Protein AF-A0A7C8HLH7-F1 (afdb_monomer)

Radius of gyration: 35.6 Å; Cα contacts (8 Å, |Δi|>4): 89; chains: 1; bou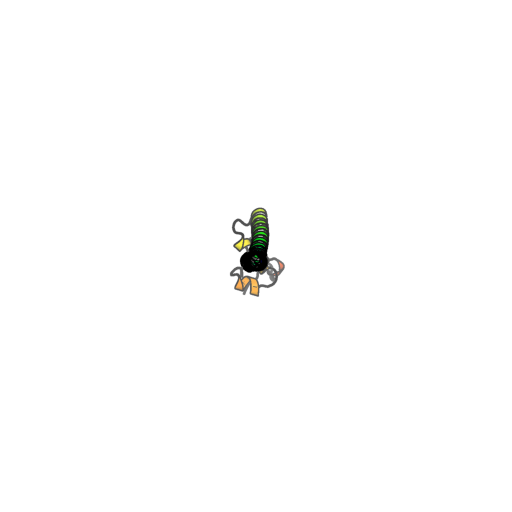nding box: 73×16×97 Å

Sequence (118 aa):
MAIFENAQRSAIHESFRMAARHDRLGELRRGVFALLRGLVVETGRLLRVAMIAAVIGAGVGFGLIMLGYSDPVVGLKHFAAAPHCAFADRLGVANARYGQPGYWRHHDMDGNGVACEQ

Structure (mmCIF, N/CA/C/O backbone):
data_AF-A0A7C8HLH7-F1
#
_entry.id   AF-A0A7C8HLH7-F1
#
loop_
_atom_site.group_PDB
_atom_site.id
_atom_site.type_symbol
_atom_site.label_atom_id
_atom_site.label_alt_id
_atom_site.label_comp_id
_atom_site.label_asym_id
_atom_site.label_entity_id
_atom_site.label_seq_id
_atom_site.pdbx_PDB_ins_code
_atom_site.Cartn_x
_atom_site.Cartn_y
_atom_site.Cartn_z
_atom_site.occupancy
_atom_site.B_iso_or_equiv
_atom_site.auth_seq_id
_atom_site.auth_comp_id
_atom_site.auth_asym_id
_atom_site.auth_atom_id
_atom_site.pdbx_PDB_model_num
ATOM 1 N N . MET A 1 1 ? 47.361 -6.663 -71.893 1.00 62.47 1 MET A N 1
ATOM 2 C CA . MET A 1 1 ? 46.120 -5.903 -71.614 1.00 62.47 1 MET A CA 1
ATOM 3 C C . MET A 1 1 ? 45.179 -6.630 -70.647 1.00 62.47 1 MET A C 1
ATOM 5 O O . MET A 1 1 ? 44.733 -5.998 -69.705 1.00 62.47 1 MET A O 1
ATOM 9 N N . ALA A 1 2 ? 44.970 -7.949 -70.770 1.00 62.91 2 ALA A N 1
ATOM 10 C CA . ALA A 1 2 ? 44.054 -8.717 -69.904 1.00 62.91 2 ALA A CA 1
ATOM 11 C C . ALA A 1 2 ? 44.391 -8.755 -68.391 1.00 62.91 2 ALA A C 1
ATOM 13 O O . ALA A 1 2 ? 43.495 -8.879 -67.561 1.00 62.91 2 ALA A O 1
ATOM 14 N N . ILE A 1 3 ? 45.668 -8.633 -68.003 1.00 62.59 3 ILE A N 1
ATOM 15 C CA . ILE A 1 3 ? 46.078 -8.691 -66.583 1.00 62.59 3 ILE A CA 1
ATOM 16 C C . ILE A 1 3 ? 45.604 -7.447 -65.810 1.00 62.59 3 ILE A C 1
ATOM 18 O O . ILE A 1 3 ? 45.191 -7.551 -64.657 1.00 62.59 3 ILE A O 1
ATOM 22 N N . PHE A 1 4 ? 45.608 -6.280 -66.459 1.00 64.06 4 PHE A N 1
ATOM 23 C CA . PHE A 1 4 ? 45.205 -5.016 -65.836 1.00 64.06 4 PHE A CA 1
ATOM 24 C C . PHE A 1 4 ? 43.686 -4.958 -65.604 1.00 64.06 4 PHE A C 1
ATOM 26 O O . PHE A 1 4 ? 43.224 -4.499 -64.563 1.00 64.06 4 PHE A O 1
ATOM 33 N N . GLU A 1 5 ? 42.910 -5.516 -66.535 1.00 71.06 5 GLU A N 1
ATOM 34 C CA . GLU A 1 5 ? 41.449 -5.594 -66.445 1.00 71.06 5 GLU A CA 1
ATOM 35 C C . GLU A 1 5 ? 40.982 -6.517 -65.303 1.00 71.06 5 GLU A C 1
ATOM 37 O O . GLU A 1 5 ? 40.042 -6.189 -64.575 1.00 71.06 5 GLU A O 1
ATOM 42 N N . ASN A 1 6 ? 41.690 -7.629 -65.071 1.00 72.06 6 ASN A N 1
ATOM 43 C CA . ASN A 1 6 ? 41.398 -8.543 -63.962 1.00 72.06 6 ASN A CA 1
ATOM 44 C C . ASN A 1 6 ? 41.682 -7.922 -62.586 1.00 72.06 6 ASN A C 1
ATOM 46 O O . ASN A 1 6 ? 40.872 -8.077 -61.671 1.00 72.06 6 ASN A O 1
ATOM 50 N N . ALA A 1 7 ? 42.788 -7.184 -62.446 1.00 72.81 7 ALA A N 1
ATOM 51 C CA . ALA A 1 7 ? 43.123 -6.486 -61.202 1.00 72.81 7 ALA A CA 1
ATOM 52 C C . ALA A 1 7 ? 42.105 -5.380 -60.868 1.00 72.81 7 ALA A C 1
ATOM 54 O O . ALA A 1 7 ? 41.731 -5.185 -59.711 1.00 72.81 7 ALA A O 1
ATOM 55 N N . GLN A 1 8 ? 41.594 -4.686 -61.888 1.00 75.50 8 GLN A N 1
ATOM 56 C CA . GLN A 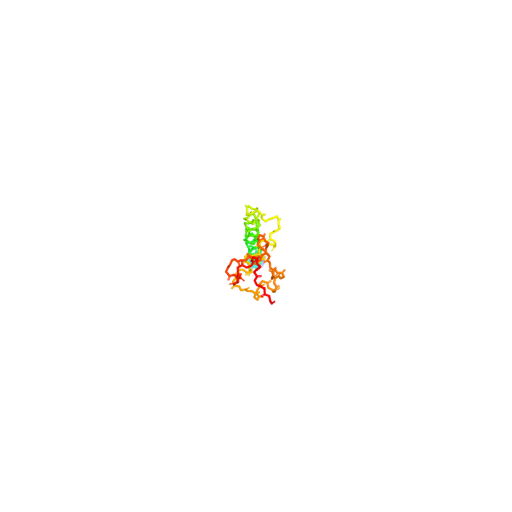1 8 ? 40.564 -3.667 -61.703 1.00 75.50 8 GLN A CA 1
ATOM 57 C C . GLN A 1 8 ? 39.224 -4.286 -61.264 1.00 75.50 8 GLN A C 1
ATOM 59 O O . GLN A 1 8 ? 38.545 -3.749 -60.388 1.00 75.50 8 GLN A O 1
ATOM 64 N N . ARG A 1 9 ? 38.862 -5.458 -61.804 1.00 73.50 9 ARG A N 1
ATOM 65 C CA . ARG A 1 9 ? 37.650 -6.196 -61.408 1.00 73.50 9 ARG A CA 1
ATOM 66 C C . ARG A 1 9 ? 37.700 -6.703 -59.965 1.00 73.50 9 ARG A C 1
ATOM 68 O O . ARG A 1 9 ? 36.684 -6.631 -59.272 1.00 73.50 9 ARG A O 1
ATOM 75 N N . SER A 1 10 ? 38.847 -7.199 -59.499 1.00 77.56 10 SER A N 1
ATOM 76 C CA . SER A 1 10 ? 38.983 -7.700 -58.124 1.00 77.56 10 SER A CA 1
ATOM 77 C C . SER A 1 10 ? 38.880 -6.577 -57.092 1.00 77.56 10 SER A C 1
ATOM 79 O O . SER A 1 10 ? 38.161 -6.731 -56.106 1.00 77.56 10 SER A O 1
ATOM 81 N N . ALA A 1 11 ? 39.502 -5.424 -57.356 1.00 77.88 11 ALA A N 1
ATOM 82 C CA . ALA A 1 11 ? 39.423 -4.257 -56.475 1.00 77.88 11 ALA A CA 1
ATOM 83 C C . ALA A 1 11 ? 37.981 -3.734 -56.326 1.00 77.88 11 ALA A C 1
ATOM 85 O O . ALA A 1 11 ? 37.538 -3.408 -55.224 1.00 77.88 11 ALA A O 1
ATOM 86 N N . ILE A 1 12 ? 37.216 -3.719 -57.423 1.00 76.31 12 ILE A N 1
ATOM 87 C CA . ILE A 1 12 ? 35.799 -3.326 -57.410 1.00 76.31 12 ILE A CA 1
ATOM 88 C C . ILE A 1 12 ? 34.958 -4.339 -56.617 1.00 76.31 12 ILE A C 1
ATOM 90 O O . ILE A 1 12 ? 34.089 -3.964 -55.834 1.00 76.31 12 ILE A O 1
ATOM 94 N N . HIS A 1 13 ? 35.220 -5.637 -56.762 1.00 77.75 13 HIS A N 1
ATOM 95 C CA . HIS A 1 13 ? 34.486 -6.656 -56.013 1.00 77.75 13 HIS A CA 1
ATOM 96 C C . HIS A 1 13 ? 34.752 -6.582 -54.494 1.00 77.75 13 HIS A C 1
ATOM 98 O O . HIS A 1 13 ? 33.863 -6.862 -53.681 1.00 77.75 13 HIS A O 1
ATOM 104 N N . GLU A 1 14 ? 35.966 -6.217 -54.080 1.00 79.88 14 GLU A N 1
ATOM 105 C CA . GLU A 1 14 ? 36.305 -6.045 -52.664 1.00 79.88 14 GLU A CA 1
ATOM 106 C C . GLU A 1 14 ? 35.648 -4.809 -52.045 1.00 79.88 14 GLU A C 1
ATOM 108 O O . GLU A 1 14 ? 35.125 -4.903 -50.931 1.00 79.88 14 GLU A O 1
ATOM 113 N N . SER A 1 15 ? 35.579 -3.688 -52.768 1.00 73.81 15 SER A N 1
ATOM 114 C CA . SER A 1 15 ? 34.912 -2.477 -52.275 1.00 73.81 15 SER A CA 1
ATOM 115 C C . SER A 1 15 ? 33.404 -2.687 -52.084 1.00 73.81 15 SER A C 1
ATOM 117 O O . SER A 1 15 ? 32.864 -2.312 -51.040 1.00 73.81 15 SER A O 1
ATOM 119 N N . PHE A 1 16 ? 32.736 -3.401 -53.000 1.00 78.19 16 PHE A N 1
ATOM 120 C CA . PHE A 1 16 ? 31.330 -3.790 -52.825 1.00 78.19 16 PHE A CA 1
ATOM 121 C C . PHE A 1 16 ? 31.115 -4.741 -51.637 1.00 78.19 16 PHE A C 1
ATOM 123 O O . PHE A 1 16 ? 30.146 -4.577 -50.891 1.00 78.19 16 PHE A O 1
ATOM 130 N N . ARG A 1 17 ? 32.021 -5.703 -51.393 1.00 77.75 17 ARG A N 1
ATOM 131 C CA . ARG A 1 17 ? 31.951 -6.564 -50.192 1.00 77.75 17 ARG A CA 1
ATOM 132 C C . ARG A 1 17 ? 32.091 -5.765 -48.898 1.00 77.75 17 ARG A C 1
ATOM 134 O O . ARG A 1 17 ? 31.405 -6.083 -47.927 1.00 77.75 17 ARG A O 1
ATOM 141 N N . MET A 1 18 ? 32.975 -4.768 -48.866 1.00 73.31 18 MET A N 1
ATOM 142 C CA . MET A 1 18 ? 33.175 -3.926 -47.683 1.00 73.31 18 MET A CA 1
ATOM 143 C C . MET A 1 18 ? 31.950 -3.050 -47.405 1.00 73.31 18 MET A C 1
ATOM 145 O O . MET A 1 18 ? 31.499 -2.999 -46.262 1.00 73.31 18 MET A O 1
ATOM 149 N N . ALA A 1 19 ? 31.350 -2.453 -48.440 1.00 71.44 19 ALA A N 1
ATOM 150 C CA . ALA A 1 19 ? 30.109 -1.687 -48.314 1.00 71.44 19 ALA A CA 1
ATOM 151 C C . ALA A 1 19 ? 28.949 -2.559 -47.799 1.00 71.44 19 ALA A C 1
ATOM 153 O O . ALA A 1 19 ? 28.324 -2.234 -46.790 1.00 71.44 19 ALA A O 1
ATOM 154 N N . ALA A 1 20 ? 28.747 -3.741 -48.394 1.00 73.25 20 ALA A N 1
ATOM 155 C CA . ALA A 1 20 ? 27.709 -4.679 -47.965 1.00 73.25 20 ALA A CA 1
ATOM 156 C C . ALA A 1 20 ? 27.914 -5.192 -46.524 1.00 73.25 20 ALA A C 1
ATOM 158 O O . ALA A 1 20 ? 26.947 -5.478 -45.814 1.00 73.25 20 ALA A O 1
ATOM 159 N N . ARG A 1 21 ? 29.169 -5.314 -46.066 1.00 76.25 21 ARG A N 1
ATOM 160 C CA . ARG A 1 21 ? 29.490 -5.660 -44.673 1.00 76.25 21 ARG A CA 1
ATOM 161 C C . ARG A 1 21 ? 29.143 -4.511 -43.722 1.00 76.25 21 ARG A C 1
ATOM 163 O O . ARG A 1 21 ? 28.627 -4.769 -42.637 1.00 76.25 21 ARG A O 1
ATOM 170 N N . HIS A 1 22 ? 29.392 -3.269 -44.128 1.00 72.94 22 HIS A N 1
ATOM 171 C CA . HIS A 1 22 ? 29.116 -2.083 -43.321 1.00 72.94 22 HIS A CA 1
ATOM 172 C C . HIS A 1 22 ? 27.608 -1.849 -43.126 1.00 72.94 22 HIS A C 1
ATOM 174 O O . HIS A 1 22 ? 27.169 -1.584 -42.005 1.00 72.94 22 HIS A O 1
ATOM 180 N N . ASP A 1 23 ? 26.807 -2.049 -44.174 1.00 78.00 23 ASP A N 1
ATOM 181 C CA . ASP A 1 23 ? 25.345 -1.927 -44.099 1.00 78.00 23 ASP A CA 1
ATOM 182 C C . ASP A 1 23 ? 24.721 -2.990 -43.186 1.00 78.00 23 ASP A C 1
ATOM 184 O O . ASP A 1 23 ? 23.895 -2.666 -42.326 1.00 78.00 23 ASP A O 1
ATOM 188 N N . ARG A 1 24 ? 25.186 -4.247 -43.275 1.00 75.62 24 ARG A N 1
ATOM 189 C CA . ARG A 1 24 ? 24.726 -5.327 -42.381 1.00 75.62 24 ARG A CA 1
ATOM 190 C C . ARG A 1 24 ? 25.046 -5.051 -40.915 1.00 75.62 24 ARG A C 1
ATOM 192 O O . ARG A 1 24 ? 24.219 -5.324 -40.047 1.00 75.62 24 ARG A O 1
ATOM 199 N N . LEU A 1 25 ? 26.223 -4.495 -40.623 1.00 79.06 25 LEU A N 1
ATOM 200 C CA . LEU A 1 25 ? 26.576 -4.079 -39.263 1.00 79.06 25 LEU A CA 1
ATOM 201 C C . LEU A 1 25 ? 25.670 -2.939 -38.774 1.00 79.06 25 LEU A C 1
ATOM 203 O O . LEU A 1 25 ? 25.285 -2.923 -37.605 1.00 79.06 25 LEU A O 1
ATOM 207 N N . GLY A 1 26 ? 25.276 -2.021 -39.661 1.00 78.50 26 GLY A N 1
ATOM 208 C CA . GLY A 1 26 ? 24.321 -0.953 -39.363 1.00 78.50 26 GLY A CA 1
ATOM 209 C C . GLY A 1 26 ? 22.907 -1.458 -39.047 1.00 78.50 26 GLY A C 1
ATOM 210 O O . GLY A 1 26 ? 22.251 -0.929 -38.147 1.00 78.50 26 GLY A O 1
ATOM 211 N N . GLU A 1 27 ? 22.422 -2.483 -39.748 1.00 80.88 27 GLU A N 1
ATOM 212 C CA . GLU A 1 27 ? 21.130 -3.129 -39.461 1.00 80.88 27 GLU A CA 1
ATOM 213 C C . GLU A 1 27 ? 21.147 -3.922 -38.155 1.00 80.88 27 GLU A C 1
ATOM 215 O O . GLU A 1 27 ? 20.269 -3.728 -37.311 1.00 80.88 27 GLU A O 1
ATOM 220 N N . LEU A 1 28 ? 22.187 -4.733 -37.937 1.00 80.50 28 LEU A N 1
ATOM 221 C CA . LEU A 1 28 ? 22.375 -5.467 -36.684 1.00 80.50 28 LEU A CA 1
ATOM 222 C C . LEU A 1 28 ? 22.446 -4.514 -35.489 1.00 80.50 28 LEU A C 1
ATOM 224 O O . LEU A 1 28 ? 21.761 -4.723 -34.489 1.00 80.50 28 LEU A O 1
ATOM 228 N N . ARG A 1 29 ? 23.210 -3.419 -35.604 1.00 82.38 29 ARG A N 1
ATOM 229 C CA . ARG A 1 29 ? 23.323 -2.418 -34.536 1.00 82.38 29 ARG A CA 1
ATOM 230 C C . ARG A 1 29 ? 21.977 -1.768 -34.219 1.00 82.38 29 ARG A C 1
ATOM 232 O O . ARG A 1 29 ? 21.674 -1.572 -33.046 1.00 82.38 29 ARG A O 1
ATOM 239 N N . ARG A 1 30 ? 21.164 -1.450 -35.235 1.00 81.50 30 ARG A N 1
ATOM 240 C CA . ARG A 1 30 ? 19.816 -0.881 -35.049 1.00 81.50 30 ARG A CA 1
ATOM 241 C C . ARG A 1 30 ? 18.867 -1.869 -34.368 1.00 81.50 30 ARG A C 1
ATOM 243 O O . ARG A 1 30 ? 18.186 -1.477 -33.423 1.00 81.50 30 ARG A O 1
ATOM 250 N N . GLY A 1 31 ? 18.867 -3.135 -34.792 1.00 81.00 31 GLY A N 1
ATOM 251 C CA . GLY A 1 31 ? 18.050 -4.191 -34.183 1.00 81.00 31 GLY A CA 1
ATOM 252 C C . GLY A 1 31 ? 18.411 -4.448 -32.717 1.00 81.00 31 GLY A C 1
ATOM 253 O O . GLY A 1 31 ? 17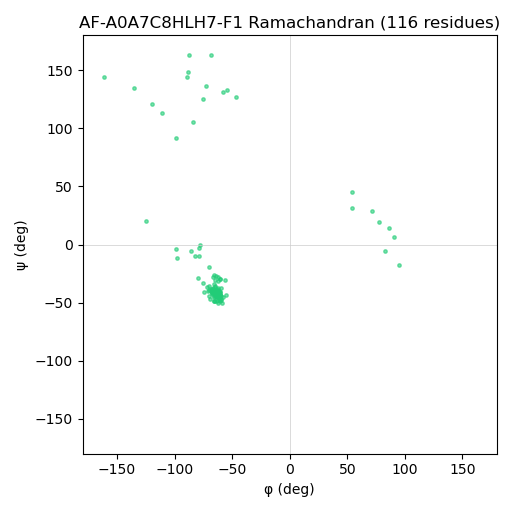.533 -4.475 -31.856 1.00 81.00 31 GLY A O 1
ATOM 254 N N . VAL A 1 32 ? 19.710 -4.535 -32.411 1.00 86.50 32 VAL A N 1
ATOM 255 C CA . VAL A 1 32 ? 20.209 -4.699 -31.035 1.00 86.50 32 VAL A CA 1
ATOM 256 C C . VAL A 1 32 ? 19.844 -3.492 -30.166 1.00 86.50 32 VAL A C 1
ATOM 258 O O . VAL A 1 32 ? 19.349 -3.673 -29.056 1.00 86.50 32 VAL A O 1
ATOM 261 N N . PHE A 1 33 ? 20.010 -2.260 -30.662 1.00 84.44 33 PHE A N 1
ATOM 262 C CA . PHE A 1 33 ? 19.621 -1.061 -29.909 1.00 84.44 33 PHE A CA 1
ATOM 263 C C . PHE A 1 33 ? 18.117 -0.994 -29.626 1.00 84.44 33 PHE A C 1
ATOM 265 O O . PHE A 1 33 ? 17.731 -0.575 -28.537 1.00 84.44 33 PHE A O 1
ATOM 272 N N . ALA A 1 34 ? 17.268 -1.399 -30.575 1.00 79.31 34 ALA A N 1
ATOM 273 C CA . ALA A 1 34 ? 15.821 -1.423 -30.379 1.00 79.31 34 ALA A CA 1
ATOM 274 C C . ALA A 1 34 ? 15.411 -2.424 -29.285 1.00 79.31 34 ALA A C 1
ATOM 276 O O . ALA A 1 34 ? 14.624 -2.077 -28.404 1.00 79.31 34 ALA A O 1
ATOM 277 N N . LEU A 1 35 ? 16.005 -3.623 -29.289 1.00 79.69 35 LEU A N 1
ATOM 278 C CA . LEU A 1 35 ? 15.775 -4.644 -28.263 1.00 79.69 35 LEU A CA 1
ATOM 279 C C . LEU A 1 35 ? 16.269 -4.201 -26.882 1.00 79.69 35 LEU A C 1
ATOM 281 O O . LEU A 1 35 ? 15.515 -4.268 -25.913 1.00 79.69 35 LEU A O 1
ATOM 285 N N . LEU A 1 36 ? 17.499 -3.686 -26.793 1.00 81.62 36 LEU A N 1
ATOM 286 C CA . LEU A 1 36 ? 18.053 -3.172 -25.537 1.00 81.62 36 LEU A CA 1
ATOM 287 C C . LEU A 1 36 ? 17.213 -2.017 -24.984 1.00 81.62 36 LEU A C 1
ATOM 289 O O . LEU A 1 36 ? 16.919 -1.982 -23.792 1.00 81.62 36 LEU A O 1
ATOM 293 N N . ARG A 1 37 ? 16.770 -1.093 -25.846 1.00 82.00 37 ARG A N 1
ATOM 294 C CA . ARG A 1 37 ? 15.895 0.017 -25.451 1.00 82.00 37 ARG A CA 1
ATOM 295 C C . ARG A 1 37 ? 14.549 -0.483 -24.923 1.00 82.00 37 ARG A C 1
ATOM 297 O O . ARG A 1 37 ? 14.091 0.038 -23.912 1.00 82.00 37 ARG A O 1
ATOM 304 N N . GLY A 1 38 ? 13.937 -1.479 -25.566 1.00 71.00 38 GLY A N 1
ATOM 305 C CA . GLY A 1 38 ? 12.703 -2.102 -25.076 1.00 71.00 38 GLY A CA 1
ATOM 306 C C . GLY A 1 38 ? 12.884 -2.719 -23.687 1.00 71.00 38 GLY A C 1
ATOM 307 O O . GLY A 1 38 ? 12.123 -2.410 -22.770 1.00 71.00 38 GLY A O 1
ATOM 308 N N . LEU A 1 39 ? 13.962 -3.487 -23.505 1.00 74.06 39 LEU A N 1
ATOM 309 C CA . LEU A 1 39 ? 14.280 -4.147 -22.239 1.00 74.06 39 LEU A CA 1
ATOM 310 C C . LEU A 1 39 ? 14.503 -3.142 -21.094 1.00 74.06 39 LEU A C 1
ATOM 312 O O . LEU A 1 39 ? 13.996 -3.338 -19.990 1.00 74.06 39 LEU A O 1
ATOM 316 N N . VAL A 1 40 ? 15.224 -2.044 -21.360 1.00 78.19 40 VAL A N 1
ATOM 317 C CA . VAL A 1 40 ? 15.512 -0.969 -20.388 1.00 78.19 40 VAL A CA 1
ATOM 318 C C . VAL A 1 40 ? 14.252 -0.191 -20.002 1.00 78.19 40 VAL A C 1
ATOM 320 O O . VAL A 1 40 ? 14.079 0.171 -18.839 1.00 78.19 40 VAL A O 1
ATOM 323 N N . VAL A 1 41 ? 13.347 0.069 -20.950 1.00 74.25 41 VAL A N 1
ATOM 324 C CA . VAL A 1 41 ? 12.079 0.762 -20.661 1.00 74.25 41 VAL A CA 1
ATOM 325 C C . VAL A 1 41 ? 11.184 -0.093 -19.766 1.00 74.25 41 VAL A C 1
ATOM 327 O O . VAL A 1 41 ? 10.599 0.421 -18.811 1.00 74.25 41 VAL A O 1
ATOM 330 N N . GLU A 1 42 ? 11.095 -1.393 -20.037 1.00 77.31 42 GLU A N 1
ATOM 331 C CA . GLU A 1 42 ? 10.244 -2.301 -19.272 1.00 77.31 42 GLU A CA 1
ATOM 332 C C . GLU A 1 42 ? 10.779 -2.548 -17.855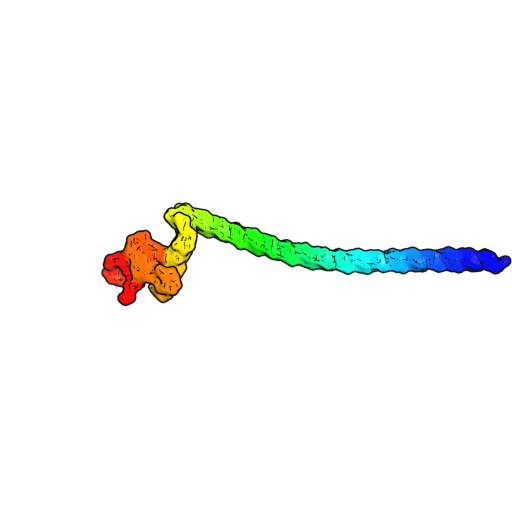 1.00 77.31 42 GLU A C 1
ATOM 334 O O . GLU A 1 42 ? 10.031 -2.412 -16.881 1.00 77.31 42 GLU A O 1
ATOM 339 N N . THR A 1 43 ? 12.088 -2.782 -17.717 1.00 78.69 43 THR A N 1
ATOM 340 C CA . THR A 1 43 ? 12.746 -2.859 -16.400 1.00 78.69 43 THR A CA 1
ATOM 341 C C . THR A 1 43 ? 12.659 -1.537 -15.639 1.00 78.69 43 THR A C 1
ATOM 343 O O . THR A 1 43 ? 12.358 -1.538 -14.447 1.00 78.69 43 THR A O 1
ATOM 346 N N . GLY A 1 44 ? 12.820 -0.398 -16.316 1.00 82.50 44 GLY A N 1
ATOM 347 C CA . GLY A 1 44 ? 12.654 0.924 -15.712 1.00 82.50 44 GLY A CA 1
ATOM 348 C C . GLY A 1 44 ? 11.231 1.182 -15.205 1.00 82.50 44 GLY A C 1
ATOM 349 O O . GLY A 1 44 ? 11.055 1.781 -14.143 1.00 82.50 44 GLY A O 1
ATOM 350 N N . ARG A 1 45 ? 10.203 0.705 -15.919 1.00 88.75 45 ARG A N 1
ATOM 351 C CA . ARG A 1 45 ? 8.801 0.808 -15.484 1.00 88.75 45 ARG A CA 1
ATOM 352 C C . ARG A 1 45 ? 8.549 -0.017 -14.225 1.00 88.75 45 ARG A C 1
ATOM 354 O O . ARG A 1 45 ? 7.991 0.512 -13.268 1.00 88.75 45 ARG A O 1
ATOM 361 N N . LEU A 1 46 ? 8.982 -1.278 -14.212 1.00 86.88 46 LEU A N 1
ATOM 362 C CA . LEU A 1 46 ? 8.825 -2.159 -13.052 1.00 86.88 46 LEU A CA 1
ATOM 363 C C . LEU A 1 46 ? 9.572 -1.621 -11.830 1.00 86.88 46 LEU A C 1
ATOM 365 O O . LEU A 1 46 ? 9.000 -1.569 -10.745 1.00 86.88 46 LEU A O 1
ATOM 369 N N . LEU A 1 47 ? 10.801 -1.133 -12.017 1.00 90.56 47 LEU A N 1
ATOM 370 C CA . LEU A 1 47 ? 11.586 -0.522 -10.946 1.00 90.56 47 LEU A CA 1
ATOM 371 C C . LEU A 1 47 ? 10.891 0.715 -10.364 1.00 90.56 47 LEU A C 1
ATOM 373 O O . LEU A 1 47 ? 10.822 0.862 -9.148 1.00 90.56 47 LEU A O 1
ATOM 377 N N . ARG A 1 48 ? 10.331 1.592 -11.208 1.00 91.81 48 ARG A N 1
ATOM 378 C CA . ARG A 1 48 ? 9.569 2.761 -10.736 1.00 91.81 48 ARG A CA 1
ATOM 379 C C . ARG A 1 48 ? 8.348 2.351 -9.923 1.00 91.81 48 ARG A C 1
ATOM 381 O O . ARG A 1 48 ? 8.134 2.909 -8.853 1.00 91.81 48 ARG A O 1
ATOM 388 N N . VAL A 1 49 ? 7.572 1.378 -10.404 1.00 93.62 49 VAL A N 1
ATOM 389 C CA . VAL A 1 49 ? 6.401 0.866 -9.674 1.00 93.62 49 VAL A CA 1
ATOM 390 C C . VAL A 1 49 ? 6.824 0.265 -8.333 1.00 93.62 49 VAL A C 1
ATOM 392 O O . VAL A 1 49 ? 6.219 0.587 -7.314 1.00 93.62 49 VAL A O 1
ATOM 395 N N . ALA A 1 50 ? 7.895 -0.531 -8.307 1.00 93.62 50 ALA A N 1
ATOM 396 C CA . ALA A 1 50 ? 8.430 -1.115 -7.080 1.00 93.62 50 ALA A CA 1
ATOM 397 C C . ALA A 1 50 ? 8.891 -0.043 -6.079 1.00 93.62 50 ALA A C 1
ATOM 399 O O . ALA A 1 50 ? 8.559 -0.125 -4.900 1.00 93.62 50 ALA A O 1
ATOM 400 N N . MET A 1 51 ? 9.590 0.996 -6.543 1.00 94.12 51 MET A N 1
ATOM 401 C CA . MET A 1 51 ? 10.022 2.114 -5.699 1.00 94.12 51 MET A CA 1
ATOM 402 C C . MET A 1 51 ? 8.835 2.892 -5.126 1.00 94.12 51 MET A C 1
ATOM 404 O O . MET A 1 51 ? 8.821 3.193 -3.936 1.00 94.12 51 MET A O 1
ATOM 408 N N . ILE A 1 52 ? 7.819 3.184 -5.943 1.00 95.44 52 ILE A N 1
ATOM 409 C CA . ILE A 1 52 ? 6.599 3.863 -5.483 1.00 95.44 52 ILE A CA 1
ATOM 410 C C . ILE A 1 52 ? 5.887 3.012 -4.426 1.00 95.44 52 ILE A C 1
ATOM 412 O O . ILE A 1 52 ? 5.549 3.520 -3.359 1.00 95.44 52 ILE A O 1
ATOM 416 N N . ALA A 1 53 ? 5.705 1.715 -4.686 1.00 94.06 53 ALA A N 1
ATOM 417 C CA . ALA A 1 53 ? 5.081 0.798 -3.738 1.00 94.06 53 ALA A CA 1
ATOM 418 C C . ALA A 1 53 ? 5.867 0.707 -2.420 1.00 94.06 53 ALA A C 1
ATOM 420 O O . ALA A 1 53 ? 5.265 0.735 -1.349 1.00 94.06 53 ALA A O 1
ATOM 421 N N . ALA A 1 54 ? 7.201 0.664 -2.486 1.00 94.12 54 ALA A N 1
ATOM 422 C CA . ALA A 1 54 ? 8.062 0.640 -1.308 1.00 94.12 54 ALA A CA 1
ATOM 423 C C . ALA A 1 54 ? 7.938 1.925 -0.476 1.00 94.12 54 ALA A C 1
ATOM 425 O O . ALA A 1 54 ? 7.798 1.848 0.742 1.00 94.12 54 ALA A O 1
ATOM 426 N N . VAL A 1 55 ? 7.929 3.099 -1.119 1.00 96.00 55 VAL A N 1
ATOM 427 C CA . VAL A 1 55 ? 7.763 4.390 -0.428 1.00 96.00 55 VAL A CA 1
ATOM 428 C C . VAL A 1 55 ? 6.392 4.487 0.236 1.00 96.00 55 VAL A C 1
ATOM 430 O O . VAL A 1 55 ? 6.307 4.890 1.393 1.00 96.00 55 VAL A O 1
ATOM 433 N N . ILE A 1 56 ? 5.325 4.082 -0.459 1.00 94.50 56 ILE A N 1
ATOM 434 C CA . ILE A 1 56 ? 3.970 4.082 0.107 1.00 94.50 56 ILE A CA 1
ATOM 435 C C . ILE A 1 56 ? 3.889 3.116 1.291 1.00 94.50 56 ILE A C 1
ATOM 437 O O . ILE A 1 56 ? 3.428 3.505 2.360 1.00 94.50 56 ILE A O 1
ATOM 441 N N . GLY A 1 57 ? 4.371 1.880 1.132 1.00 89.25 57 GLY A N 1
ATOM 442 C CA . GLY A 1 57 ? 4.362 0.879 2.198 1.00 89.25 57 GLY A CA 1
ATOM 443 C C . GLY A 1 57 ? 5.145 1.331 3.432 1.00 89.25 57 GLY A C 1
ATOM 444 O O . GLY A 1 57 ? 4.639 1.232 4.549 1.00 89.25 57 GLY A O 1
ATOM 445 N N . ALA A 1 58 ? 6.337 1.900 3.233 1.00 90.06 58 ALA A N 1
ATOM 446 C CA . ALA A 1 58 ? 7.146 2.455 4.312 1.00 90.06 58 ALA A CA 1
ATOM 447 C C . ALA A 1 58 ? 6.456 3.647 4.991 1.00 90.06 58 ALA A C 1
ATOM 449 O O . ALA A 1 58 ? 6.402 3.697 6.215 1.00 90.06 58 ALA A O 1
ATOM 450 N N . GLY A 1 59 ? 5.886 4.576 4.217 1.00 91.88 59 GLY A N 1
ATOM 451 C CA . GLY A 1 59 ? 5.185 5.745 4.748 1.00 91.88 59 GLY A CA 1
ATOM 452 C C . GLY A 1 59 ? 3.944 5.376 5.563 1.00 91.88 59 GLY A C 1
ATOM 453 O O . GLY A 1 59 ? 3.768 5.876 6.672 1.00 91.88 59 GLY A O 1
ATOM 454 N N . VAL A 1 60 ? 3.116 4.459 5.054 1.00 89.56 60 VAL A N 1
ATOM 455 C CA . VAL A 1 60 ? 1.918 3.972 5.755 1.00 89.56 60 VAL A CA 1
ATOM 456 C C . VAL A 1 60 ? 2.304 3.203 7.016 1.00 89.56 60 VAL A C 1
ATOM 458 O O . VAL A 1 60 ? 1.781 3.496 8.088 1.00 89.56 60 VAL A O 1
ATOM 461 N N . GLY A 1 61 ? 3.244 2.258 6.917 1.00 85.75 61 GLY A N 1
ATOM 462 C CA . GLY A 1 61 ? 3.702 1.480 8.069 1.00 85.75 61 GLY A CA 1
ATOM 463 C C . GLY A 1 61 ? 4.300 2.365 9.162 1.00 85.75 61 GLY A C 1
ATOM 464 O O . GLY A 1 61 ? 3.913 2.261 10.323 1.00 85.75 61 GLY A O 1
ATOM 465 N N . PHE A 1 62 ? 5.179 3.296 8.787 1.00 87.88 62 PHE A N 1
ATOM 466 C CA . PHE A 1 62 ? 5.780 4.247 9.720 1.00 87.88 62 PHE A CA 1
ATOM 467 C C . PHE A 1 62 ? 4.737 5.168 10.366 1.00 87.88 62 PHE A C 1
ATOM 469 O O . PHE A 1 62 ? 4.768 5.375 11.577 1.00 87.88 62 PHE A O 1
ATOM 476 N N . GLY A 1 63 ? 3.781 5.681 9.584 1.00 87.44 63 GLY A N 1
ATOM 477 C CA . GLY A 1 63 ? 2.693 6.515 10.095 1.00 87.44 63 GLY A CA 1
ATOM 478 C C . GLY A 1 63 ? 1.814 5.787 11.115 1.00 87.44 63 GLY A C 1
ATOM 479 O O . GLY A 1 63 ? 1.480 6.356 12.150 1.00 87.44 63 GLY A O 1
ATOM 480 N N . LEU A 1 64 ? 1.491 4.513 10.871 1.00 87.44 64 LEU A N 1
ATOM 481 C CA . LEU A 1 64 ? 0.703 3.698 11.801 1.00 87.44 64 LEU A CA 1
ATOM 482 C C . LEU A 1 64 ? 1.459 3.404 13.103 1.00 87.44 64 LEU A C 1
ATOM 484 O O . LEU A 1 64 ? 0.872 3.524 14.179 1.00 87.44 64 LEU A O 1
ATOM 488 N N . ILE A 1 65 ? 2.761 3.114 13.021 1.00 85.44 65 ILE A N 1
ATOM 489 C CA . ILE A 1 65 ? 3.613 2.928 14.206 1.00 85.44 65 ILE A CA 1
ATOM 490 C C . ILE A 1 65 ? 3.657 4.209 15.046 1.00 85.44 65 ILE A C 1
ATOM 492 O O . ILE A 1 65 ? 3.495 4.152 16.263 1.00 85.44 65 ILE A O 1
ATOM 496 N N . MET A 1 66 ? 3.811 5.373 14.407 1.00 86.00 66 MET A N 1
ATOM 497 C CA . MET A 1 66 ? 3.814 6.668 15.100 1.00 86.00 66 MET A CA 1
ATOM 498 C C . MET A 1 66 ? 2.473 7.002 15.769 1.00 86.00 66 MET A C 1
ATOM 500 O O . MET A 1 66 ? 2.453 7.698 16.780 1.00 86.00 66 MET A O 1
ATOM 504 N N . LEU A 1 67 ? 1.361 6.474 15.253 1.00 84.38 67 LEU A N 1
ATOM 505 C CA . LEU A 1 67 ? 0.034 6.576 15.872 1.00 84.38 67 LEU A CA 1
ATOM 506 C C . LEU A 1 67 ? -0.173 5.598 17.045 1.00 84.38 67 LEU A C 1
ATOM 508 O O . LEU A 1 67 ? -1.240 5.599 17.653 1.00 84.38 67 LEU A O 1
ATOM 512 N N . GLY A 1 68 ? 0.825 4.772 17.373 1.00 84.06 68 GLY A N 1
ATOM 513 C CA . GLY A 1 68 ? 0.766 3.804 18.470 1.00 84.06 68 GLY A CA 1
ATOM 514 C C . GLY A 1 68 ? 0.241 2.423 18.072 1.00 84.06 68 GLY A C 1
ATOM 515 O O . GLY A 1 68 ? 0.074 1.569 18.942 1.00 84.06 68 GLY A O 1
ATOM 516 N N . TYR A 1 69 ? 0.012 2.165 16.779 1.00 85.19 69 TYR A N 1
ATOM 517 C CA . TYR A 1 69 ? -0.329 0.829 16.288 1.00 85.19 69 TYR A CA 1
ATOM 518 C C . TYR A 1 69 ? 0.948 0.017 16.061 1.00 85.19 69 TYR A C 1
ATOM 520 O O . TYR A 1 69 ? 1.666 0.221 15.085 1.00 85.19 69 TYR A O 1
ATOM 528 N N . SER A 1 70 ? 1.222 -0.935 16.954 1.00 79.06 70 SER A N 1
ATOM 529 C CA . SER A 1 70 ? 2.341 -1.877 16.809 1.00 79.06 70 SER A CA 1
ATOM 530 C C . SER A 1 70 ? 2.165 -2.832 15.623 1.00 79.06 70 SER A C 1
ATOM 532 O O . SER A 1 70 ? 3.154 -3.266 15.036 1.00 79.06 70 SER A O 1
ATOM 534 N N . ASP A 1 71 ? 0.915 -3.121 15.250 1.00 85.62 71 ASP A N 1
ATOM 535 C CA . ASP A 1 71 ? 0.558 -3.893 14.063 1.00 85.62 71 ASP A CA 1
ATOM 536 C C . ASP A 1 71 ? -0.115 -2.978 13.013 1.00 85.62 71 ASP A C 1
ATOM 538 O O . ASP A 1 71 ? -1.235 -2.492 13.232 1.00 85.62 71 ASP A O 1
ATOM 542 N N . PRO A 1 72 ? 0.528 -2.736 11.853 1.00 82.69 72 PRO A N 1
ATOM 543 C CA . PRO A 1 72 ? -0.030 -1.885 10.806 1.00 82.69 72 PRO A CA 1
ATOM 544 C C . PRO A 1 72 ? -1.303 -2.471 10.177 1.00 82.69 72 PRO A C 1
ATOM 546 O O . PRO A 1 72 ? -2.157 -1.722 9.704 1.00 82.69 72 PRO A O 1
ATOM 549 N N . VAL A 1 73 ? -1.488 -3.794 10.196 1.00 85.62 73 VAL A N 1
ATOM 550 C CA . VAL A 1 73 ? -2.717 -4.430 9.700 1.00 85.62 73 VAL A CA 1
ATOM 551 C C . VAL A 1 73 ? -3.891 -4.066 10.604 1.00 85.62 73 VAL A C 1
ATOM 553 O O . VAL A 1 73 ? -4.984 -3.772 10.118 1.00 85.62 73 VAL A O 1
ATOM 556 N N . VAL A 1 74 ? -3.666 -4.033 11.917 1.00 88.12 74 VAL A N 1
ATOM 557 C CA . VAL A 1 74 ? -4.682 -3.651 12.905 1.00 88.12 74 VAL A CA 1
ATOM 558 C C . VAL A 1 74 ? -5.075 -2.182 12.751 1.00 88.12 74 VAL A C 1
ATOM 560 O O . VAL A 1 74 ? -6.267 -1.870 12.711 1.00 88.12 74 VAL A O 1
ATOM 563 N N . GLY A 1 75 ? -4.094 -1.289 12.593 1.00 87.50 75 GLY A N 1
ATOM 564 C CA . GLY A 1 75 ? -4.354 0.129 12.338 1.00 87.50 75 GLY A CA 1
ATOM 565 C C . GLY A 1 75 ? -5.142 0.349 11.044 1.00 87.50 75 GLY A C 1
ATOM 566 O O . GLY A 1 75 ? -6.136 1.075 11.033 1.00 87.50 75 GLY A O 1
ATOM 567 N N . LEU A 1 76 ? -4.774 -0.352 9.967 1.00 86.94 76 LEU A N 1
ATOM 568 C CA . LEU A 1 76 ? -5.494 -0.277 8.697 1.00 86.94 76 LEU A CA 1
ATOM 569 C C . LEU A 1 76 ? -6.943 -0.763 8.825 1.00 86.94 76 LEU A C 1
ATOM 571 O O . LEU A 1 76 ? -7.849 -0.105 8.318 1.00 86.94 76 LEU A O 1
ATOM 575 N N . LYS A 1 77 ? -7.177 -1.878 9.529 1.00 89.50 77 LYS A N 1
ATOM 576 C CA . LYS A 1 77 ? -8.532 -2.383 9.801 1.00 89.50 77 LYS A CA 1
ATOM 577 C C . LYS A 1 77 ? -9.368 -1.378 10.590 1.00 89.50 77 LYS A C 1
ATOM 579 O O . LYS A 1 77 ? -10.532 -1.190 10.253 1.00 89.50 77 LYS A O 1
ATOM 584 N N . HIS A 1 78 ? -8.786 -0.707 11.588 1.00 89.38 78 HIS A N 1
ATOM 585 C CA . HIS A 1 78 ? -9.481 0.335 12.346 1.00 89.38 78 HIS A CA 1
ATOM 586 C C . HIS A 1 78 ? -9.959 1.468 11.424 1.00 89.38 78 HIS A C 1
ATOM 588 O O . HIS A 1 78 ? -11.147 1.778 11.425 1.00 89.38 78 HIS A O 1
ATOM 594 N N . PHE A 1 79 ? -9.093 2.019 10.567 1.00 88.31 79 PHE A N 1
ATOM 595 C CA . PHE A 1 79 ? -9.489 3.073 9.621 1.00 88.31 79 PHE A CA 1
ATOM 596 C C . PHE A 1 79 ? -10.455 2.590 8.533 1.00 88.31 79 PHE A C 1
ATOM 598 O O . PHE A 1 79 ? -11.401 3.296 8.190 1.00 88.31 79 PHE A O 1
ATOM 605 N N . ALA A 1 80 ? -10.267 1.378 8.012 1.00 89.62 80 ALA A N 1
ATOM 606 C CA . ALA A 1 80 ? -11.139 0.809 6.988 1.00 89.62 80 ALA A CA 1
ATOM 607 C C . ALA A 1 80 ? -12.536 0.436 7.521 1.00 89.62 80 ALA A C 1
ATOM 609 O O . ALA A 1 80 ? -13.475 0.325 6.735 1.00 89.62 80 ALA A O 1
ATOM 610 N N . ALA A 1 81 ? -12.688 0.280 8.839 1.00 89.38 81 ALA A N 1
ATOM 611 C CA . ALA A 1 81 ? -13.970 0.073 9.505 1.00 89.38 81 ALA A CA 1
ATOM 612 C C . ALA A 1 81 ? -14.746 1.375 9.769 1.00 89.38 81 ALA A C 1
ATOM 614 O O . ALA A 1 81 ? -15.921 1.302 10.109 1.00 89.38 81 ALA A O 1
ATOM 615 N N . ALA A 1 82 ? -14.139 2.553 9.578 1.00 88.94 82 ALA A N 1
ATOM 616 C CA . ALA A 1 82 ? -14.779 3.850 9.809 1.00 88.94 82 ALA A CA 1
ATOM 617 C C . ALA A 1 82 ? -16.046 4.143 8.975 1.00 88.94 82 ALA A C 1
ATOM 619 O O . ALA A 1 82 ? -16.950 4.773 9.510 1.00 88.94 82 ALA A O 1
ATOM 620 N N . PRO A 1 83 ? -16.170 3.758 7.689 1.00 88.88 83 PRO A N 1
ATOM 621 C CA . PRO A 1 83 ? -17.289 4.218 6.868 1.00 88.88 83 PRO A CA 1
ATOM 622 C C . PRO A 1 83 ? -18.596 3.451 7.101 1.00 88.88 83 PRO A C 1
ATOM 624 O O . PRO A 1 83 ? -19.661 4.012 6.862 1.00 88.88 83 PRO A O 1
ATOM 627 N N . HIS A 1 84 ? -18.545 2.171 7.495 1.00 88.00 84 HIS A N 1
ATOM 628 C CA . HIS A 1 84 ? -19.756 1.371 7.712 1.00 88.00 84 HIS A CA 1
ATOM 629 C C . HIS A 1 84 ? -19.493 0.133 8.577 1.00 88.00 84 HIS A C 1
ATOM 631 O O . HIS A 1 84 ? -18.503 -0.574 8.380 1.00 88.00 84 HIS A O 1
ATOM 637 N N . CYS A 1 85 ? -20.462 -0.231 9.420 1.00 87.56 85 CYS A N 1
ATOM 638 C CA . CYS A 1 85 ? -20.457 -1.493 10.166 1.00 87.56 85 CYS A CA 1
ATOM 639 C C . CYS A 1 85 ? -20.335 -2.768 9.313 1.00 87.56 85 CYS A C 1
ATOM 641 O O . CYS A 1 85 ? -19.693 -3.718 9.743 1.00 87.56 85 CYS A O 1
ATOM 643 N N . ALA A 1 86 ? -20.841 -2.786 8.073 1.00 88.62 86 ALA A N 1
ATOM 644 C CA . ALA A 1 86 ? -20.652 -3.923 7.170 1.00 88.62 86 ALA A CA 1
ATOM 645 C C . ALA A 1 86 ? -19.175 -4.132 6.782 1.00 88.62 86 ALA A C 1
ATOM 647 O O . ALA A 1 86 ? -18.746 -5.260 6.547 1.00 88.62 86 ALA A O 1
ATOM 648 N N . PHE A 1 87 ? -18.380 -3.058 6.717 1.00 88.62 87 PHE A N 1
ATOM 649 C CA . PHE A 1 87 ? -16.935 -3.180 6.523 1.00 88.62 87 PHE A CA 1
ATOM 650 C C . PHE A 1 87 ? -16.244 -3.649 7.798 1.00 88.62 87 PHE A C 1
ATOM 652 O O . PHE A 1 87 ? -15.375 -4.512 7.715 1.00 88.62 87 PHE A O 1
ATOM 659 N N . ALA A 1 88 ? -16.653 -3.137 8.962 1.00 88.38 88 ALA A N 1
ATOM 660 C CA . ALA A 1 88 ? -16.138 -3.603 10.247 1.00 88.38 88 ALA A CA 1
ATOM 661 C C . ALA A 1 88 ? -16.330 -5.122 10.414 1.00 88.38 88 ALA A C 1
ATOM 663 O O . ALA A 1 88 ? -15.388 -5.825 10.780 1.00 88.38 88 ALA A O 1
ATOM 664 N N . ASP A 1 89 ? -17.505 -5.634 10.040 1.00 89.25 89 ASP A N 1
ATOM 665 C CA . ASP A 1 89 ? -17.833 -7.062 10.058 1.00 89.25 89 ASP A CA 1
ATOM 666 C C . ASP A 1 89 ? -16.934 -7.875 9.113 1.00 89.25 89 ASP A C 1
ATOM 668 O O . ASP A 1 89 ? -16.239 -8.796 9.543 1.00 89.25 89 ASP A O 1
ATOM 672 N N . ARG A 1 90 ? -16.803 -7.453 7.846 1.00 91.06 90 ARG A N 1
ATOM 673 C CA . ARG A 1 90 ? -15.914 -8.115 6.868 1.00 91.06 90 ARG A CA 1
ATOM 674 C C . ARG A 1 90 ? -14.439 -8.115 7.271 1.00 91.06 90 ARG A C 1
ATOM 676 O O . ARG A 1 90 ? -13.693 -9.004 6.868 1.00 91.06 90 ARG A O 1
ATOM 683 N N . LEU A 1 91 ? -13.998 -7.105 8.015 1.00 89.50 91 LEU A N 1
ATOM 684 C CA . LEU A 1 91 ? -12.618 -6.971 8.486 1.00 89.50 91 LEU A CA 1
ATOM 685 C C . LEU A 1 91 ? -12.360 -7.722 9.806 1.00 89.50 91 LEU A C 1
ATOM 687 O O . LEU A 1 91 ? -11.204 -7.793 10.246 1.00 89.50 91 LEU A O 1
ATOM 691 N N . GLY A 1 92 ? -13.408 -8.298 10.411 1.00 88.25 92 GLY A N 1
ATOM 692 C CA . GLY A 1 92 ? -13.353 -9.009 11.688 1.00 88.25 92 GLY A CA 1
ATOM 693 C C . GLY A 1 92 ? -13.135 -8.083 12.885 1.00 88.25 92 GLY A C 1
ATOM 694 O O . GLY A 1 92 ? -12.494 -8.483 13.852 1.00 88.25 92 GLY A O 1
ATOM 695 N N . VAL A 1 93 ? -13.599 -6.835 12.788 1.00 89.62 93 VAL A N 1
ATOM 696 C CA . VAL A 1 93 ? -13.489 -5.799 13.833 1.00 89.62 93 VAL A CA 1
ATOM 697 C C . VAL A 1 93 ? -14.855 -5.202 14.208 1.00 89.62 93 VAL A C 1
ATOM 699 O O . VAL A 1 93 ? -14.923 -4.099 14.745 1.00 89.62 93 VAL A O 1
ATOM 702 N N . ALA A 1 94 ? -15.951 -5.908 13.908 1.00 87.06 94 ALA A N 1
ATOM 703 C CA . ALA A 1 94 ? -17.279 -5.596 14.445 1.00 87.06 94 ALA A CA 1
ATOM 704 C C . ALA A 1 94 ? -17.350 -5.874 15.958 1.00 87.06 94 ALA A C 1
ATOM 706 O O . ALA A 1 94 ? -16.502 -6.587 16.498 1.00 87.06 94 ALA A O 1
ATOM 707 N N . ASN A 1 95 ? -18.363 -5.322 16.637 1.00 87.62 95 ASN A N 1
ATOM 708 C CA . ASN A 1 95 ? -18.525 -5.400 18.096 1.00 87.62 95 ASN A CA 1
ATOM 709 C C . ASN A 1 95 ? -17.289 -4.907 18.878 1.00 87.62 95 ASN A C 1
ATOM 711 O O . ASN A 1 95 ? -16.969 -5.414 19.959 1.00 87.62 95 ASN A O 1
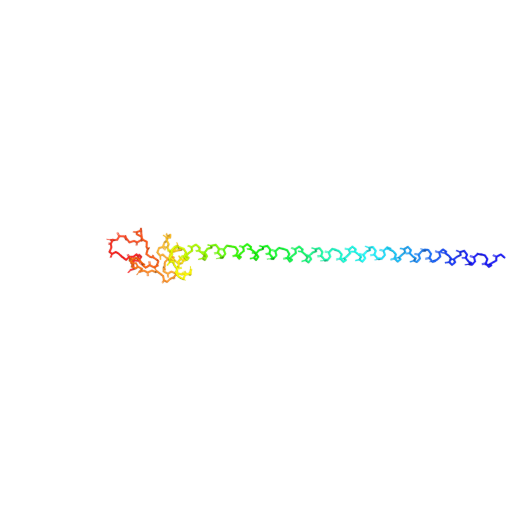ATOM 715 N N . ALA A 1 96 ? -16.554 -3.942 18.320 1.00 88.12 96 ALA A N 1
ATOM 716 C CA . ALA A 1 96 ? -15.361 -3.394 18.950 1.00 88.12 96 ALA A CA 1
ATOM 717 C C . ALA A 1 96 ? -15.749 -2.507 20.136 1.00 88.12 96 ALA A C 1
ATOM 719 O O . ALA A 1 96 ? -16.659 -1.684 20.036 1.00 88.12 96 ALA A O 1
ATOM 720 N N . ARG A 1 97 ? -15.036 -2.650 21.255 1.00 89.69 97 ARG A N 1
ATOM 721 C CA . ARG A 1 97 ? -15.235 -1.819 22.453 1.00 89.69 97 ARG A CA 1
ATOM 722 C C . ARG A 1 97 ? -14.406 -0.545 22.404 1.00 89.69 97 ARG A C 1
ATOM 724 O O . ARG A 1 97 ? -13.415 -0.474 21.679 1.00 89.69 97 ARG A O 1
ATOM 731 N N . TYR A 1 98 ? -14.744 0.430 23.242 1.00 85.44 98 TYR A N 1
ATOM 732 C CA . TYR A 1 98 ? -13.951 1.650 23.398 1.00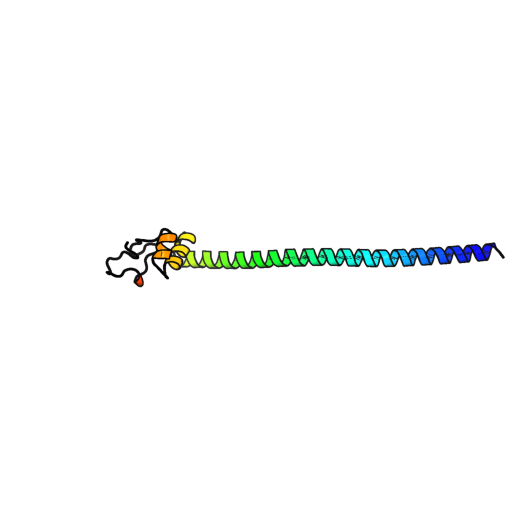 85.44 98 TYR A CA 1
ATOM 733 C C . TYR A 1 98 ? -12.447 1.350 23.555 1.00 85.44 98 TYR A C 1
ATOM 735 O O . TYR A 1 98 ? -12.036 0.558 24.404 1.00 85.44 98 TYR A O 1
ATOM 743 N N . GLY A 1 99 ? -11.620 1.981 22.716 1.00 83.62 99 GLY A N 1
ATOM 744 C CA . GLY A 1 99 ? -10.166 1.777 22.684 1.00 83.62 99 GLY A CA 1
ATOM 745 C C . GLY A 1 99 ? -9.695 0.556 21.883 1.00 83.62 99 GLY A C 1
ATOM 746 O O . GLY A 1 99 ? -8.491 0.392 21.698 1.00 83.62 99 GLY A O 1
ATOM 747 N N . GLN A 1 100 ? -10.606 -0.278 21.374 1.00 87.38 100 GLN A N 1
ATOM 748 C CA . GLN A 1 100 ? -10.262 -1.384 20.487 1.00 87.38 100 GLN A CA 1
ATOM 749 C C . GLN A 1 100 ? -10.249 -0.953 19.009 1.00 87.38 100 GLN A C 1
ATOM 751 O O . GLN A 1 100 ? -11.026 -0.088 18.586 1.00 87.38 100 GLN A O 1
ATOM 756 N N . PRO A 1 101 ? -9.392 -1.577 18.184 1.00 84.75 101 PRO A N 1
ATOM 757 C CA . PRO A 1 101 ? -9.428 -1.424 16.733 1.00 84.75 101 PRO A CA 1
ATOM 758 C C . PRO A 1 101 ? -10.823 -1.757 16.183 1.00 84.75 101 PRO A C 1
ATOM 760 O O . PRO A 1 101 ? -11.403 -2.769 16.559 1.00 84.75 101 PRO A O 1
ATOM 763 N N . GLY A 1 102 ? -11.357 -0.909 15.300 1.00 86.69 102 GLY A N 1
ATOM 764 C CA . GLY A 1 102 ? -12.739 -1.003 14.808 1.00 86.69 102 GLY A CA 1
ATOM 765 C C . GLY A 1 102 ? -13.770 -0.150 15.555 1.00 86.69 102 GLY A C 1
ATOM 766 O O . GLY A 1 102 ? -14.821 0.128 14.983 1.00 86.69 102 GLY A O 1
ATOM 767 N N . TYR A 1 103 ?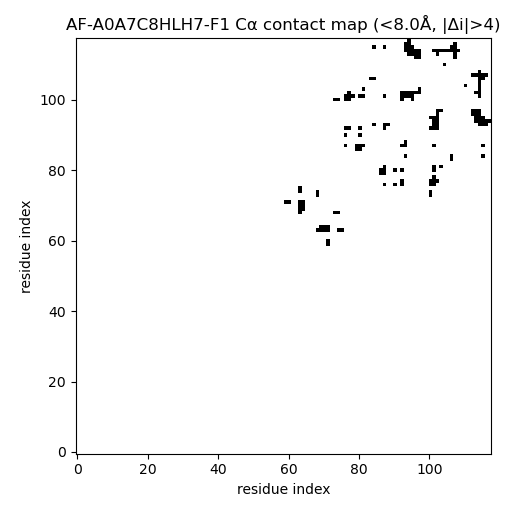 -13.476 0.331 16.771 1.00 88.62 103 TYR A N 1
ATOM 768 C CA . TYR A 1 103 ? -14.403 1.205 17.493 1.00 88.62 103 TYR A CA 1
ATOM 769 C C . TYR A 1 103 ? -14.407 2.617 16.914 1.00 88.62 103 TYR A C 1
ATOM 771 O O . TYR A 1 103 ? -13.372 3.286 16.872 1.00 88.62 103 TYR A O 1
ATOM 779 N N . TRP A 1 104 ? -15.594 3.096 16.554 1.00 87.25 104 TRP A N 1
ATOM 780 C CA . TRP A 1 104 ? -15.815 4.478 16.166 1.00 87.25 104 TRP A CA 1
ATOM 781 C C . TRP A 1 104 ? -17.074 5.030 16.826 1.00 87.25 104 TRP A C 1
ATOM 783 O O . TRP A 1 104 ? -18.117 4.386 16.811 1.00 87.25 104 TRP A O 1
ATOM 793 N N . ARG A 1 105 ? -16.992 6.250 17.372 1.00 85.3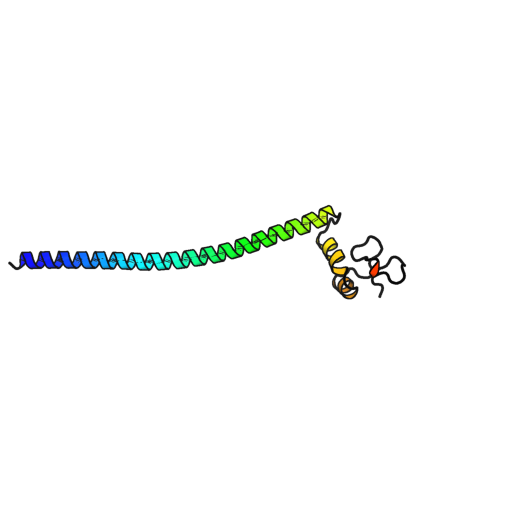1 105 ARG A N 1
ATOM 794 C CA . ARG A 1 105 ? -18.094 6.855 18.145 1.00 85.31 105 ARG A CA 1
ATOM 795 C C . ARG A 1 105 ? -19.383 7.039 17.347 1.00 85.31 105 ARG A C 1
ATOM 797 O O . ARG A 1 105 ? -20.449 7.027 17.931 1.00 85.31 105 ARG A O 1
ATOM 804 N N . HIS A 1 106 ? -19.301 7.240 16.036 1.00 87.19 106 HIS A N 1
ATOM 805 C CA . HIS A 1 106 ? -20.484 7.389 15.183 1.00 87.19 106 HIS A CA 1
ATOM 806 C C . HIS A 1 106 ? -21.153 6.050 14.844 1.00 87.19 106 HIS A C 1
ATOM 808 O O . HIS A 1 106 ? -22.241 6.051 14.282 1.00 87.19 106 HIS A O 1
ATOM 814 N N . HIS A 1 107 ? -20.513 4.924 15.168 1.00 86.75 107 HIS A N 1
ATOM 815 C CA . HIS A 1 107 ? -21.061 3.573 15.025 1.00 86.75 107 HIS A CA 1
ATOM 816 C C . HIS A 1 107 ? -21.633 3.008 16.333 1.00 86.75 107 HIS A C 1
ATOM 818 O O . HIS A 1 107 ? -22.167 1.901 16.332 1.00 86.75 107 HIS A O 1
ATOM 824 N N . ASP A 1 1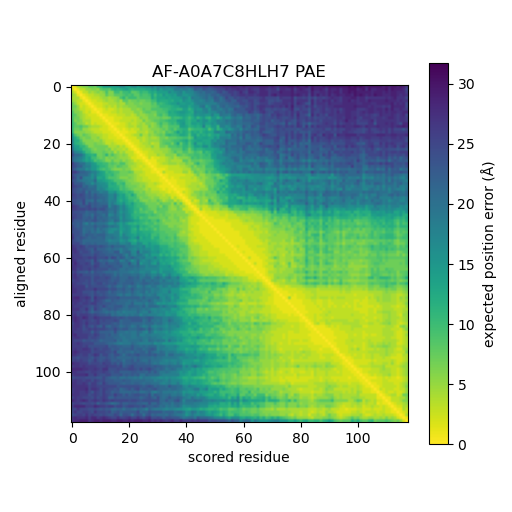08 ? -21.496 3.744 17.432 1.00 86.00 108 ASP A N 1
ATOM 825 C CA . ASP A 1 108 ? -22.088 3.448 18.732 1.00 86.00 108 ASP A CA 1
ATOM 826 C C . ASP A 1 108 ? -23.364 4.297 18.856 1.00 86.00 108 ASP A C 1
ATOM 828 O O . ASP A 1 108 ? -23.311 5.487 19.179 1.00 86.00 108 ASP A O 1
ATOM 832 N N . MET A 1 109 ? -24.500 3.725 18.442 1.00 84.19 109 MET A N 1
ATOM 833 C CA . MET A 1 109 ? -25.774 4.450 18.358 1.00 84.19 109 MET A CA 1
ATOM 834 C C . MET A 1 109 ? -26.413 4.682 19.728 1.00 84.19 109 MET A C 1
ATOM 836 O O . MET A 1 109 ? -27.096 5.692 19.907 1.00 84.19 109 MET A O 1
ATOM 840 N N . ASP A 1 110 ? -26.227 3.757 20.666 1.00 86.69 110 ASP A N 1
ATOM 841 C CA . ASP A 1 110 ? -26.830 3.804 21.997 1.00 86.69 110 ASP A CA 1
ATOM 842 C C . ASP A 1 110 ? -25.872 4.369 23.067 1.00 86.69 110 ASP A C 1
ATOM 844 O O . ASP A 1 110 ? -26.309 4.750 24.156 1.00 86.69 110 ASP A O 1
ATOM 848 N N . GLY A 1 111 ? -24.587 4.523 22.736 1.00 83.69 111 GLY A N 1
ATOM 849 C CA . GLY A 1 111 ? -23.566 5.110 23.597 1.00 83.69 111 GLY A CA 1
ATOM 850 C C . GLY A 1 111 ? -23.070 4.152 24.676 1.00 83.69 111 GLY A C 1
ATOM 851 O O . GLY A 1 111 ? -22.532 4.608 25.692 1.00 83.69 111 GLY A O 1
ATOM 852 N N . ASN A 1 112 ? -23.270 2.843 24.503 1.00 86.12 112 ASN A N 1
ATOM 853 C CA . ASN A 1 112 ? -22.898 1.834 25.493 1.00 86.12 112 ASN A CA 1
ATOM 854 C C . ASN A 1 112 ? -21.392 1.490 25.475 1.00 86.12 112 ASN A C 1
ATOM 856 O O . ASN A 1 112 ? -20.910 0.726 26.319 1.00 86.12 112 ASN A O 1
ATOM 860 N N . GLY A 1 113 ? -20.628 2.087 24.552 1.00 86.50 113 GLY A N 1
ATOM 861 C CA . GLY A 1 113 ? -19.196 1.867 24.390 1.00 86.50 113 GLY A CA 1
ATOM 862 C C . GLY A 1 113 ? -18.849 0.670 23.503 1.00 86.50 113 GLY A C 1
ATOM 863 O O . GLY A 1 113 ? -17.686 0.244 23.504 1.00 86.50 113 GLY A O 1
ATOM 864 N N . VAL A 1 114 ? -19.817 0.138 22.752 1.00 87.62 114 VAL A N 1
ATOM 865 C CA . VAL A 1 114 ? -19.660 -0.915 21.744 1.00 87.62 114 VAL A CA 1
ATOM 866 C C . VAL A 1 114 ? -20.105 -0.373 20.388 1.00 87.62 114 VAL A C 1
ATOM 868 O O . VAL A 1 114 ? -21.237 0.045 20.192 1.00 87.62 114 VAL A O 1
ATOM 871 N N . ALA A 1 115 ? -19.195 -0.383 19.419 1.00 88.06 115 ALA A N 1
ATOM 872 C CA . ALA A 1 115 ? -19.510 0.032 18.058 1.00 88.06 115 ALA A CA 1
ATOM 873 C C . ALA A 1 115 ? -20.008 -1.157 17.231 1.00 88.06 115 ALA A C 1
ATOM 875 O O . ALA A 1 115 ? -19.446 -2.255 17.319 1.00 88.06 115 ALA A O 1
ATOM 876 N N . CYS A 1 116 ? -20.970 -0.896 16.340 1.00 85.06 116 CYS A N 1
ATOM 877 C CA . CYS A 1 116 ? -21.502 -1.891 15.406 1.00 85.06 116 CYS A CA 1
ATOM 878 C C . CYS A 1 116 ? -22.003 -3.163 16.103 1.00 85.06 116 CYS A C 1
ATOM 880 O O . CYS A 1 116 ? -21.672 -4.269 15.666 1.00 85.06 116 CYS A O 1
ATOM 882 N N . GLU A 1 117 ? -22.755 -2.978 17.188 1.00 78.06 117 GLU A N 1
ATOM 883 C CA . GLU A 1 117 ? -23.536 -4.039 17.814 1.00 78.06 117 GLU A CA 1
ATOM 884 C C . GLU A 1 117 ? -24.531 -4.627 16.801 1.00 78.06 117 GLU A C 1
ATOM 886 O O . GLU A 1 117 ? -25.178 -3.892 16.050 1.00 78.06 117 GLU A O 1
ATOM 891 N N . GLN A 1 118 ? -24.565 -5.956 16.709 1.00 65.06 118 GLN A N 1
ATOM 892 C CA . GLN A 1 118 ? -25.510 -6.705 15.873 1.00 65.06 118 GLN A CA 1
ATOM 893 C C . GLN A 1 118 ? -26.672 -7.214 16.716 1.00 65.06 118 GLN A C 1
ATOM 895 O O . GLN A 1 118 ? -26.394 -7.743 17.818 1.00 65.06 118 GLN A O 1
#

Secondary structure (DSSP, 8-state):
-HHHHHHHHHHHHHHHHHHHHHHHHHHHHHHHHHHHHHHHHHHHHHHHHHHHHHHHHHHHHHHHHHTT-SSHHHHHHHHHTSS-HHHHHHTT-TTEETTSTT--GGG-SS-SSEES--

pLDDT: mean 83.38, std 7.32, range [62.47, 96.0]

Foldseek 3Di:
DVVVVVVVVVVVVVVVVVVVVVVVVVVVVVVVVVVVVVVCVVVVVVVVVVVVVVVVVCVQVVVCVVVVNPDSLLVVLLVQLPPDLVSCVVSVNAQPFAPGRNDDPVQCPPRPRTGRDD

Solvent-accessible surface area (backbone atoms only — not comparable to full-atom values): 6406 Å² total; per-residue (Å²): 116,72,69,62,58,52,55,54,52,52,56,52,53,50,53,53,52,52,51,57,50,52,53,52,52,52,51,50,50,51,54,53,50,52,52,53,51,52,54,51,51,52,52,51,50,52,51,50,52,51,53,52,51,49,53,51,52,51,51,52,44,51,52,29,43,75,72,69,29,91,47,48,69,53,44,49,44,26,61,62,16,66,87,37,56,73,43,10,47,76,69,73,26,44,58,12,37,74,93,37,63,25,41,44,76,90,48,24,86,87,68,84,50,42,12,41,74,129

Mean predicted aligned error: 12.88 Å